Protein AF-A0A835ZDY1-F1 (afdb_monomer_lite)

Radius of gyration: 30.55 Å; chains: 1; bounding box: 43×54×114 Å

Foldseek 3Di:
DFLLVCLQVLNQVSNVVCVVVVNDDAQSSLLNNLLNLNLVSNVVCVVVPHDHAQSSLLSNLLNLNQVSNVVCVVVPHDHAQSNLVSNVVSVNVVSNVVCVVVCHPHPDDDPPPVVVVVCVVVVVVVPPDDDDDDDDDDDDDDDDDDDDDDDDD

Sequence (153 aa):
MTCSNAAVGGHLLFLQWARANGCPWDEDTCRRSAWTGHLEILQWARANGCPWSEETCAFAALGGHLDVLRWARANGCPWDAKTCGFAEWGGHLDVLEWARAHGCPEKYLGQRQRWRMRRRREGRAGERGRGAPAVVTAMAVSDFGGQSVELQG

Organism: NCBI:txid303371

Secondary structure (DSSP, 8-state):
--HHHHHHHT-HHHHHHHHHTT----HHHHHHHHHTT-HHHHHHHHHTT----HHHHHHHHHTT-HHHHHHHHHTT----THHHHHHHHTT-HHHHHHHHHTT---SS---HHHHHHHHHHHTTTTTS-------------------------

InterPro domains:
  IPR052050 Secreted Effector and Ankyrin Repeat [PTHR46586] (4-119)

Structure (mmCIF, N/CA/C/O backbone):
data_AF-A0A835ZDY1-F1
#
_entry.id   AF-A0A835ZDY1-F1
#
loop_
_atom_site.group_PDB
_atom_site.id
_atom_site.type_symbol
_atom_site.label_atom_id
_atom_site.label_alt_id
_atom_site.label_comp_id
_atom_site.label_asym_id
_atom_site.label_entity_id
_atom_site.label_seq_id
_atom_site.pdbx_PDB_ins_code
_atom_site.Cartn_x
_ato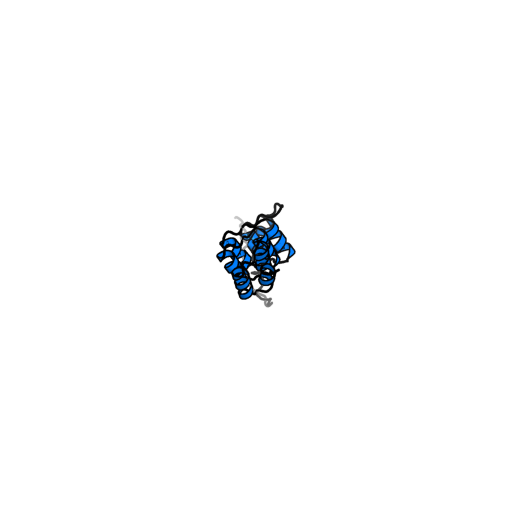m_site.Cartn_y
_atom_site.Cartn_z
_atom_site.occupancy
_atom_site.B_iso_or_equiv
_atom_site.auth_seq_id
_atom_site.auth_comp_id
_atom_site.auth_asym_id
_atom_site.auth_atom_id
_atom_site.pdbx_PDB_model_num
ATOM 1 N N . MET A 1 1 ? 0.059 6.084 21.197 1.00 51.41 1 MET A N 1
ATOM 2 C CA . MET A 1 1 ? 1.165 5.268 20.638 1.00 51.41 1 MET A CA 1
ATOM 3 C C . MET A 1 1 ? 0.649 3.841 20.429 1.00 51.41 1 MET A C 1
ATOM 5 O O . MET A 1 1 ? 1.139 2.909 21.045 1.00 51.41 1 MET A O 1
ATOM 9 N N . THR A 1 2 ? -0.426 3.681 19.650 1.00 63.69 2 THR A N 1
ATOM 10 C CA . THR A 1 2 ? -1.372 2.563 19.864 1.00 63.69 2 THR A CA 1
ATOM 11 C C . THR A 1 2 ? -1.779 1.891 18.551 1.00 63.69 2 THR A C 1
ATOM 13 O O . THR A 1 2 ? -1.336 0.777 18.289 1.00 63.69 2 THR A O 1
ATOM 16 N N . CYS A 1 3 ? -2.539 2.566 17.683 1.00 67.50 3 CYS A N 1
ATOM 17 C CA . CYS A 1 3 ? -3.049 1.960 16.443 1.00 67.50 3 CYS A CA 1
ATOM 18 C C . CYS A 1 3 ? -1.939 1.679 15.416 1.00 67.50 3 CYS A C 1
ATOM 20 O O . CYS A 1 3 ? -1.849 0.580 14.874 1.00 67.50 3 CYS A O 1
ATOM 22 N N . SER A 1 4 ? -1.040 2.641 15.198 1.00 67.25 4 SER A N 1
ATOM 23 C CA . SER A 1 4 ? -0.000 2.556 14.168 1.00 67.25 4 SER A CA 1
ATOM 24 C C . SER A 1 4 ? 1.144 1.583 14.503 1.00 67.25 4 SER A C 1
ATOM 26 O O . SER A 1 4 ? 1.775 1.055 13.592 1.00 67.25 4 SER A O 1
ATOM 28 N N . ASN A 1 5 ? 1.382 1.249 15.778 1.00 73.38 5 ASN A N 1
ATOM 29 C CA . ASN A 1 5 ? 2.301 0.158 16.145 1.00 73.38 5 ASN A CA 1
ATOM 30 C C . ASN A 1 5 ? 1.631 -1.221 16.002 1.00 73.38 5 ASN A C 1
ATOM 32 O O . ASN A 1 5 ? 2.265 -2.162 15.532 1.00 73.38 5 ASN A O 1
ATOM 36 N N . ALA A 1 6 ? 0.341 -1.340 16.332 1.00 74.44 6 ALA A N 1
ATOM 37 C CA . ALA A 1 6 ? -0.420 -2.573 16.117 1.00 74.44 6 ALA A CA 1
ATOM 38 C C . ALA A 1 6 ? -0.567 -2.917 14.625 1.00 74.44 6 ALA A C 1
ATOM 40 O O . ALA A 1 6 ? -0.486 -4.087 14.254 1.00 74.44 6 ALA A O 1
ATOM 41 N N . ALA A 1 7 ? -0.698 -1.891 13.775 1.00 71.69 7 ALA A N 1
ATOM 42 C CA . ALA A 1 7 ? -0.686 -2.009 12.319 1.00 71.69 7 ALA A CA 1
ATOM 43 C C . ALA A 1 7 ? 0.655 -2.522 11.764 1.00 71.69 7 ALA A C 1
ATOM 45 O O . ALA A 1 7 ? 0.659 -3.211 10.752 1.00 71.69 7 ALA A O 1
ATOM 46 N N . VAL A 1 8 ? 1.784 -2.235 12.426 1.00 70.56 8 VAL A N 1
ATOM 47 C CA . VAL A 1 8 ? 3.093 -2.817 12.072 1.00 70.56 8 VAL A CA 1
ATOM 48 C C . VAL A 1 8 ? 3.176 -4.280 12.522 1.00 70.56 8 VAL A C 1
ATOM 50 O O . VAL A 1 8 ? 3.582 -5.138 11.746 1.00 70.56 8 VAL A O 1
ATOM 53 N N . GLY A 1 9 ? 2.757 -4.576 13.757 1.00 72.75 9 GLY A N 1
ATOM 54 C CA . GLY A 1 9 ? 2.887 -5.906 14.369 1.00 72.75 9 GLY A CA 1
ATOM 55 C C . GLY A 1 9 ? 1.879 -6.972 13.919 1.00 72.75 9 GLY A C 1
ATOM 56 O O . GLY A 1 9 ? 1.958 -8.100 14.394 1.00 72.75 9 GLY A O 1
ATOM 57 N N . GLY A 1 10 ? 0.912 -6.651 13.054 1.00 76.62 10 GLY A N 1
ATOM 58 C CA . GLY A 1 10 ? -0.126 -7.609 12.636 1.00 76.62 10 GLY A CA 1
ATOM 59 C C . GLY A 1 10 ? -1.178 -7.901 13.717 1.00 76.62 10 GLY A C 1
ATOM 60 O O . GLY A 1 10 ? -1.955 -8.846 13.609 1.00 76.62 10 GLY A O 1
ATOM 61 N N . HIS A 1 11 ? -1.245 -7.092 14.778 1.00 81.50 11 HIS A N 1
ATOM 62 C CA . HIS A 1 11 ? -2.079 -7.364 15.951 1.00 81.50 11 HIS A CA 1
ATOM 63 C C . HIS A 1 11 ? -3.510 -6.822 15.802 1.00 81.50 11 HIS A C 1
ATOM 65 O O . HIS A 1 11 ? -3.905 -5.873 16.484 1.00 81.50 11 HIS A O 1
ATOM 71 N N . LEU A 1 12 ? -4.309 -7.459 14.937 1.00 77.94 12 LEU A N 1
ATOM 72 C CA . LEU A 1 12 ? -5.703 -7.081 14.660 1.00 77.94 12 LEU A CA 1
ATOM 73 C C . LEU A 1 12 ? -6.559 -6.934 15.935 1.00 77.94 12 LEU A C 1
ATOM 75 O O . LEU A 1 12 ? -7.262 -5.937 16.083 1.00 77.94 12 LEU A O 1
ATOM 79 N N . LEU A 1 13 ? -6.453 -7.870 16.886 1.00 79.56 13 LEU A N 1
ATOM 80 C CA . LEU A 1 13 ? -7.193 -7.824 18.159 1.00 79.56 13 LEU A CA 1
ATOM 81 C C . LEU A 1 13 ? -6.833 -6.599 19.015 1.00 79.56 13 LEU A C 1
ATOM 83 O O . LEU A 1 13 ? -7.709 -5.984 19.620 1.00 79.56 13 LEU A O 1
ATOM 87 N N . PHE A 1 14 ? -5.558 -6.199 19.039 1.00 79.25 14 PHE A N 1
ATOM 88 C CA . PHE A 1 14 ? -5.134 -4.994 19.755 1.00 79.25 14 PHE A CA 1
ATOM 89 C C . PHE A 1 14 ? -5.638 -3.726 19.055 1.00 79.25 14 PHE A C 1
ATOM 91 O O . PHE A 1 14 ? -5.982 -2.749 19.714 1.00 79.25 14 PHE A O 1
ATOM 98 N N . LEU A 1 15 ? -5.727 -3.738 17.723 1.00 79.19 15 LEU A N 1
ATOM 99 C CA . LEU A 1 15 ? -6.234 -2.614 16.935 1.00 79.19 15 LEU A CA 1
ATOM 100 C C . LEU A 1 15 ? -7.760 -2.447 17.102 1.00 79.19 15 LEU A C 1
ATOM 102 O O . LEU A 1 15 ? -8.240 -1.327 17.282 1.00 79.19 15 LEU A O 1
ATOM 106 N N . GLN A 1 16 ? -8.500 -3.559 17.174 1.00 83.12 16 GLN A N 1
ATOM 107 C CA . GLN A 1 16 ? -9.908 -3.596 17.594 1.00 83.12 16 GLN A CA 1
ATOM 108 C C . GLN A 1 16 ? -10.089 -3.052 19.018 1.00 83.12 16 GLN A C 1
ATOM 110 O O . GLN A 1 16 ? -10.926 -2.176 19.241 1.00 83.12 16 GLN A O 1
ATOM 115 N N . TRP A 1 17 ? -9.273 -3.512 19.973 1.00 84.19 17 TRP A N 1
ATOM 116 C CA . TRP A 1 17 ? -9.306 -3.031 21.357 1.00 84.19 17 TRP A CA 1
ATOM 117 C C . TRP A 1 17 ? -8.998 -1.529 21.450 1.00 84.19 17 TRP A C 1
ATOM 119 O O . TRP A 1 17 ? -9.738 -0.788 22.095 1.00 84.19 17 TRP A O 1
ATOM 129 N N . ALA A 1 18 ? -7.965 -1.046 20.754 1.00 81.94 18 ALA A N 1
ATOM 130 C CA . ALA A 1 18 ? -7.610 0.371 20.722 1.00 81.94 18 ALA A CA 1
ATOM 131 C C . ALA A 1 18 ? -8.761 1.227 20.167 1.00 81.94 18 ALA A C 1
ATOM 133 O O . ALA A 1 18 ? -9.068 2.280 20.728 1.00 81.94 18 ALA A O 1
ATOM 134 N N . ARG A 1 19 ? -9.453 0.751 19.120 1.00 79.50 19 ARG A N 1
ATOM 135 C CA . ARG A 1 19 ? -10.638 1.423 18.571 1.00 79.50 19 ARG A CA 1
ATOM 136 C C . ARG A 1 19 ? -11.812 1.440 19.551 1.00 79.50 19 ARG A C 1
ATOM 138 O O . ARG A 1 19 ? -12.438 2.486 19.699 1.00 79.50 19 ARG A O 1
ATOM 145 N N . ALA A 1 20 ? -12.084 0.331 20.239 1.00 83.19 20 ALA A N 1
ATOM 146 C CA . ALA A 1 20 ? -13.125 0.257 21.268 1.00 83.19 20 ALA A CA 1
ATOM 147 C C . ALA A 1 20 ? -12.849 1.205 22.453 1.00 83.19 20 ALA A C 1
ATOM 149 O O . ALA A 1 20 ? -13.779 1.773 23.017 1.00 83.19 20 ALA A O 1
ATOM 150 N N . ASN A 1 21 ? -11.574 1.445 22.774 1.00 83.31 21 ASN A N 1
ATOM 151 C CA . ASN A 1 21 ? -11.131 2.407 23.790 1.00 83.31 21 ASN A CA 1
ATOM 152 C C . ASN A 1 21 ? -11.012 3.852 23.257 1.00 83.31 21 ASN A C 1
ATOM 154 O O . ASN A 1 21 ? -10.380 4.696 23.887 1.00 83.31 21 ASN A O 1
ATOM 158 N N . GLY A 1 22 ? -11.583 4.153 22.085 1.00 78.81 22 GLY A N 1
ATOM 159 C CA . GLY A 1 22 ? -11.628 5.511 21.540 1.00 78.81 22 GLY A CA 1
ATOM 160 C C . GLY A 1 22 ? -10.280 6.069 21.073 1.00 78.81 22 GLY A C 1
ATOM 161 O O . GLY A 1 22 ? -10.168 7.281 20.888 1.00 78.81 22 GLY A O 1
ATOM 162 N N . CYS A 1 23 ? -9.254 5.233 20.855 1.00 78.69 23 CYS A N 1
ATOM 163 C CA . CYS A 1 23 ? -7.994 5.722 20.296 1.00 78.69 23 CYS A CA 1
ATOM 164 C C . CYS A 1 23 ? -8.233 6.316 18.895 1.00 78.69 23 CYS A C 1
ATOM 166 O O . CYS A 1 23 ? -8.843 5.649 18.047 1.00 78.69 23 CYS A O 1
ATOM 168 N N . PRO A 1 24 ? -7.729 7.531 18.611 1.00 73.81 24 PRO A N 1
ATOM 169 C CA . PRO A 1 24 ? -7.747 8.062 17.261 1.00 73.81 24 PRO A CA 1
ATOM 170 C C . PRO A 1 24 ? -6.843 7.220 16.355 1.00 73.81 24 PRO A C 1
ATOM 172 O O . PRO A 1 24 ? -5.795 6.718 16.771 1.00 73.81 24 PRO A O 1
ATOM 175 N N . TRP A 1 25 ? -7.256 7.102 15.099 1.00 79.62 25 TRP A N 1
ATOM 176 C CA . TRP A 1 25 ? -6.403 6.684 13.996 1.00 79.62 25 TRP A CA 1
ATOM 177 C C . TRP A 1 25 ? -6.329 7.785 12.950 1.00 79.62 25 TRP A C 1
ATOM 179 O O . TRP A 1 25 ? -7.150 8.702 12.904 1.00 79.62 25 TRP A O 1
ATOM 189 N N . ASP A 1 26 ? -5.335 7.643 12.101 1.00 81.69 26 ASP A N 1
ATOM 190 C CA . ASP A 1 26 ? -4.940 8.526 11.027 1.00 81.69 26 ASP A CA 1
ATOM 191 C C . ASP A 1 26 ? -4.526 7.683 9.811 1.00 81.69 26 ASP A C 1
ATOM 193 O O . ASP A 1 26 ? -4.471 6.450 9.860 1.00 81.69 26 ASP A O 1
ATOM 197 N N . GLU A 1 27 ? -4.200 8.352 8.709 1.00 82.12 27 GLU A N 1
ATOM 198 C CA . GLU A 1 27 ? -3.724 7.693 7.489 1.00 82.12 27 GLU A CA 1
ATOM 199 C C . GLU A 1 27 ? -2.442 6.875 7.716 1.00 82.12 27 GLU A C 1
ATOM 201 O O . GLU A 1 27 ? -2.213 5.896 7.007 1.00 82.12 27 GLU A O 1
ATOM 206 N N . ASP A 1 28 ? -1.638 7.207 8.735 1.00 82.69 28 ASP A N 1
ATOM 207 C CA . ASP A 1 28 ? -0.439 6.452 9.116 1.00 82.69 28 ASP A CA 1
ATOM 208 C C . ASP A 1 28 ? -0.772 5.011 9.546 1.00 82.69 28 ASP A C 1
ATOM 210 O O . ASP A 1 28 ? 0.010 4.092 9.309 1.00 82.69 28 ASP A O 1
ATOM 214 N N . THR A 1 29 ? -1.965 4.769 10.097 1.00 83.81 29 THR A N 1
ATOM 215 C CA . THR A 1 29 ? -2.424 3.414 10.446 1.00 83.81 29 THR A CA 1
ATOM 216 C C . THR A 1 29 ? -2.657 2.553 9.191 1.00 83.81 29 THR A C 1
ATOM 218 O O . THR A 1 29 ? -2.205 1.403 9.136 1.00 83.81 29 THR A O 1
ATOM 221 N N . CYS A 1 30 ? -3.273 3.114 8.143 1.00 84.94 30 CYS A N 1
ATOM 222 C CA . CYS A 1 30 ? -3.406 2.468 6.828 1.00 84.94 30 CYS A CA 1
ATOM 223 C C . CYS A 1 30 ? -2.049 2.338 6.116 1.00 84.94 30 CYS A C 1
ATOM 225 O O . CYS A 1 30 ? -1.708 1.273 5.608 1.00 84.94 30 CYS A O 1
ATOM 227 N N . ARG A 1 31 ? -1.233 3.396 6.131 1.00 86.31 31 ARG A N 1
ATOM 228 C CA . ARG A 1 31 ? 0.098 3.433 5.508 1.00 86.31 31 ARG A CA 1
ATOM 229 C C . ARG A 1 31 ? 1.034 2.363 6.069 1.00 86.31 31 ARG A C 1
ATOM 231 O O . ARG A 1 31 ? 1.699 1.676 5.300 1.00 86.31 31 ARG A O 1
ATOM 238 N N . ARG A 1 32 ? 1.075 2.196 7.395 1.00 86.56 32 ARG A N 1
ATOM 239 C CA . ARG A 1 32 ? 1.942 1.202 8.045 1.00 86.56 32 ARG A CA 1
ATOM 240 C C . ARG A 1 32 ? 1.465 -0.230 7.856 1.00 86.56 32 ARG A C 1
ATOM 242 O O . ARG A 1 32 ? 2.306 -1.076 7.595 1.00 86.56 32 ARG A O 1
ATOM 249 N N . SER A 1 33 ? 0.159 -0.499 7.945 1.00 87.69 33 SER A N 1
ATOM 250 C CA . SER A 1 33 ? -0.378 -1.843 7.651 1.00 87.69 33 SER A CA 1
ATOM 251 C C . SER A 1 33 ? -0.180 -2.231 6.186 1.00 87.69 33 SER A C 1
ATOM 253 O O . SER A 1 33 ? 0.083 -3.393 5.888 1.00 87.69 33 SER A O 1
ATOM 255 N N . ALA A 1 34 ? -0.228 -1.256 5.276 1.00 87.44 34 ALA A N 1
ATOM 256 C CA . ALA A 1 34 ? 0.128 -1.463 3.882 1.00 87.44 34 ALA A CA 1
ATOM 257 C C . ALA A 1 34 ? 1.628 -1.745 3.687 1.00 87.44 34 ALA A C 1
ATOM 259 O O . ALA A 1 34 ? 1.977 -2.657 2.942 1.00 87.44 34 ALA A O 1
ATOM 260 N N . TRP A 1 35 ? 2.507 -1.016 4.386 1.00 86.50 35 TRP A N 1
ATOM 261 C CA . TRP A 1 35 ? 3.960 -1.228 4.349 1.00 86.50 35 TRP A CA 1
ATOM 262 C C . TRP A 1 35 ? 4.406 -2.601 4.867 1.00 86.50 35 TRP A C 1
ATOM 264 O O . TRP A 1 35 ? 5.399 -3.126 4.380 1.00 86.50 35 TRP A O 1
ATOM 274 N N . THR A 1 36 ? 3.698 -3.167 5.847 1.00 86.44 36 THR A N 1
ATOM 275 C CA . THR A 1 36 ? 4.023 -4.468 6.459 1.00 86.44 36 THR A CA 1
ATOM 276 C C . THR A 1 36 ? 3.262 -5.654 5.870 1.00 86.44 36 THR A C 1
ATOM 278 O O . THR A 1 36 ? 3.478 -6.786 6.302 1.00 86.44 36 THR A O 1
ATOM 281 N N . GLY A 1 37 ? 2.367 -5.419 4.906 1.00 87.06 37 GLY A N 1
ATOM 282 C CA . GLY A 1 37 ? 1.648 -6.481 4.201 1.00 87.06 37 GLY A CA 1
ATOM 283 C C . GLY A 1 37 ? 0.419 -7.029 4.924 1.00 87.06 37 GLY A C 1
ATOM 284 O O . GLY A 1 37 ? -0.170 -8.005 4.465 1.00 87.06 37 GLY A O 1
ATOM 285 N N . HIS A 1 38 ? -0.008 -6.419 6.034 1.00 88.25 38 HIS A N 1
ATOM 286 C CA . HIS A 1 38 ? -1.129 -6.913 6.844 1.00 88.25 38 HIS A CA 1
ATOM 287 C C . HIS A 1 38 ? -2.483 -6.547 6.224 1.00 88.25 38 HIS A C 1
ATOM 289 O O . HIS A 1 38 ? -3.216 -5.686 6.721 1.00 88.25 38 HIS A O 1
ATOM 295 N N . LEU A 1 39 ? -2.825 -7.231 5.128 1.00 87.62 39 LEU A N 1
ATOM 296 C CA . LEU A 1 39 ? -4.053 -7.034 4.356 1.00 87.62 39 LEU A CA 1
ATOM 297 C C . LEU A 1 39 ? -5.324 -7.088 5.220 1.00 87.62 39 LEU A C 1
ATOM 299 O O . LEU A 1 39 ? -6.207 -6.251 5.048 1.00 87.62 39 LEU A O 1
ATOM 303 N N . GLU A 1 40 ? -5.411 -8.020 6.172 1.00 87.19 40 GLU A N 1
ATOM 304 C CA . GLU A 1 40 ? -6.562 -8.142 7.083 1.00 87.19 40 GLU A CA 1
ATOM 305 C C . GLU A 1 40 ? -6.760 -6.889 7.949 1.00 87.19 40 GLU A C 1
ATOM 307 O O . GLU A 1 40 ? -7.889 -6.436 8.153 1.00 87.19 40 GLU A O 1
ATOM 312 N N . ILE A 1 41 ? -5.664 -6.277 8.414 1.00 85.62 41 ILE A N 1
ATOM 313 C CA . ILE A 1 41 ? -5.720 -5.018 9.164 1.00 85.62 41 ILE A CA 1
ATOM 314 C C . ILE A 1 41 ? -6.195 -3.887 8.260 1.00 85.62 41 ILE A C 1
ATOM 316 O O . ILE A 1 41 ? -7.051 -3.110 8.676 1.00 85.62 41 ILE A O 1
ATOM 320 N N . LEU A 1 42 ? -5.681 -3.798 7.031 1.00 86.81 42 LEU A N 1
ATOM 321 C CA . LEU A 1 42 ? -6.074 -2.744 6.097 1.00 86.81 42 LEU A CA 1
ATOM 322 C C . LEU A 1 42 ? -7.555 -2.866 5.690 1.00 86.81 42 LEU A C 1
ATOM 324 O O . LEU A 1 42 ? -8.272 -1.864 5.646 1.00 86.81 42 LEU A O 1
ATOM 328 N N . GLN A 1 43 ? -8.035 -4.095 5.471 1.00 89.50 43 GLN A N 1
ATOM 329 C CA . GLN A 1 43 ? -9.447 -4.413 5.244 1.00 89.50 43 GLN A CA 1
ATOM 330 C C . GLN A 1 43 ? -10.320 -3.969 6.418 1.00 89.50 43 GLN A C 1
ATOM 332 O O . GLN A 1 43 ? -11.294 -3.238 6.229 1.00 89.50 43 GLN A O 1
ATOM 337 N N . TRP A 1 44 ? -9.956 -4.371 7.638 1.00 87.38 44 TRP A N 1
ATOM 338 C CA . TRP A 1 44 ? -10.716 -4.035 8.835 1.00 87.38 44 TRP A CA 1
ATOM 339 C C . TRP A 1 44 ? -10.695 -2.524 9.127 1.00 87.38 44 TRP A C 1
ATOM 341 O O . TRP A 1 44 ? -11.743 -1.934 9.398 1.00 87.38 44 TRP A O 1
ATOM 351 N N . ALA A 1 45 ? -9.541 -1.865 8.995 1.00 86.50 45 ALA A N 1
ATOM 352 C CA . ALA A 1 45 ? -9.405 -0.418 9.155 1.00 86.50 45 ALA A CA 1
ATOM 353 C C . ALA A 1 45 ? -10.287 0.335 8.146 1.00 86.50 45 ALA A C 1
ATOM 355 O O . ALA A 1 45 ? -11.015 1.257 8.525 1.00 86.50 45 ALA A O 1
ATOM 356 N N . ARG A 1 46 ? -10.307 -0.101 6.878 1.00 85.62 46 ARG A N 1
ATOM 357 C CA . ARG A 1 46 ? -11.178 0.483 5.851 1.00 85.62 46 ARG A CA 1
ATOM 358 C C . ARG A 1 46 ? -12.660 0.286 6.163 1.00 85.62 46 ARG A C 1
ATOM 360 O O . ARG A 1 46 ? -13.417 1.248 6.059 1.00 85.62 46 ARG A O 1
ATOM 367 N N . ALA A 1 47 ? -13.065 -0.915 6.575 1.00 87.38 47 ALA A N 1
ATOM 368 C CA . ALA A 1 47 ? -14.453 -1.221 6.932 1.00 87.38 47 ALA A CA 1
ATOM 369 C C . ALA A 1 47 ? -14.979 -0.358 8.093 1.00 87.38 47 ALA A C 1
ATOM 371 O O . ALA A 1 47 ? -16.167 -0.057 8.148 1.00 87.38 47 ALA A O 1
ATOM 372 N N . ASN A 1 48 ? -14.094 0.092 8.988 1.00 84.19 48 ASN A N 1
ATOM 373 C CA . ASN A 1 48 ? -14.444 0.961 10.111 1.00 84.19 48 ASN A CA 1
ATOM 374 C C . ASN A 1 48 ? -14.261 2.469 9.819 1.00 84.19 48 ASN A C 1
ATOM 376 O O . ASN A 1 48 ? -14.415 3.290 10.726 1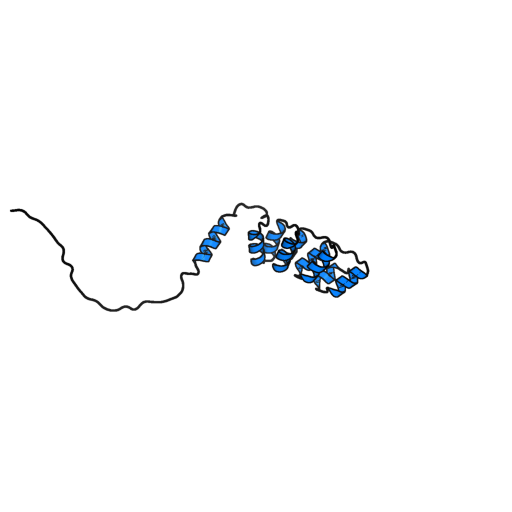.00 84.19 48 ASN A O 1
ATOM 380 N N . GLY A 1 49 ? -13.941 2.854 8.577 1.00 83.25 49 GLY A N 1
ATOM 381 C CA . GLY A 1 49 ? -13.816 4.258 8.172 1.00 83.25 49 GLY A CA 1
ATOM 382 C C . GLY A 1 49 ? -12.473 4.917 8.505 1.00 83.25 49 GLY A C 1
ATOM 383 O O . GLY A 1 49 ? -12.423 6.130 8.703 1.00 83.25 49 GLY A O 1
ATOM 384 N N . CYS A 1 50 ? -11.376 4.156 8.574 1.00 82.75 50 CYS A N 1
ATOM 385 C CA . CYS A 1 50 ? -10.036 4.743 8.622 1.00 82.75 50 CYS A CA 1
ATOM 386 C C . CYS A 1 50 ? -9.733 5.497 7.307 1.00 82.75 50 CYS A C 1
ATOM 388 O O . CYS A 1 50 ? -9.989 4.950 6.224 1.00 82.75 50 CYS A O 1
ATOM 390 N N . PRO A 1 51 ? -9.210 6.739 7.364 1.00 83.94 51 PRO A N 1
ATOM 391 C CA . PRO A 1 51 ? -8.780 7.454 6.169 1.00 83.94 51 PRO A CA 1
ATOM 392 C C . PRO A 1 51 ? -7.560 6.769 5.542 1.00 83.94 51 PRO A C 1
ATOM 394 O O . PRO A 1 51 ? -6.780 6.091 6.215 1.00 83.94 51 PRO A O 1
ATOM 397 N N . TRP A 1 52 ? -7.406 6.952 4.235 1.00 87.88 52 TRP A N 1
ATOM 398 C CA . TRP A 1 52 ? -6.252 6.500 3.467 1.00 87.88 52 TRP A CA 1
ATOM 399 C C . TRP A 1 52 ? -5.898 7.535 2.404 1.00 87.88 52 TRP A C 1
ATOM 401 O O . TRP A 1 52 ? -6.711 8.395 2.062 1.00 87.88 52 TRP A O 1
ATOM 411 N N . SER A 1 53 ? -4.703 7.418 1.846 1.00 88.56 53 SER A N 1
ATOM 412 C CA . SER A 1 53 ? -4.195 8.311 0.808 1.00 88.56 53 SER A CA 1
ATOM 413 C C . SER A 1 53 ? -3.278 7.557 -0.150 1.00 88.56 53 SER A C 1
ATOM 415 O O . SER A 1 53 ? -3.039 6.358 0.001 1.00 88.56 53 SER A O 1
ATOM 417 N N . GLU A 1 54 ? -2.753 8.263 -1.149 1.00 87.69 54 GLU A N 1
ATOM 418 C CA . GLU A 1 54 ? -1.830 7.734 -2.163 1.00 87.69 54 GLU A CA 1
ATOM 419 C C . GLU A 1 54 ? -0.611 7.037 -1.542 1.00 87.69 54 GLU A C 1
ATOM 421 O O . GLU A 1 54 ? -0.088 6.071 -2.100 1.00 87.69 54 GLU A O 1
ATOM 426 N N . GLU A 1 55 ? -0.211 7.464 -0.338 1.00 88.00 55 GLU A N 1
ATOM 427 C CA . GLU A 1 55 ? 0.856 6.829 0.432 1.00 88.00 55 GLU A CA 1
ATOM 428 C C . GLU A 1 55 ? 0.534 5.383 0.816 1.00 88.00 55 GLU A C 1
ATOM 430 O O . GLU A 1 55 ? 1.442 4.567 0.883 1.00 88.00 55 GLU A O 1
ATOM 435 N N . THR A 1 56 ? -0.734 5.009 1.002 1.00 89.00 56 THR A N 1
ATOM 436 C CA . THR A 1 56 ? -1.108 3.614 1.297 1.00 89.00 56 THR A CA 1
ATOM 437 C C . THR A 1 56 ? 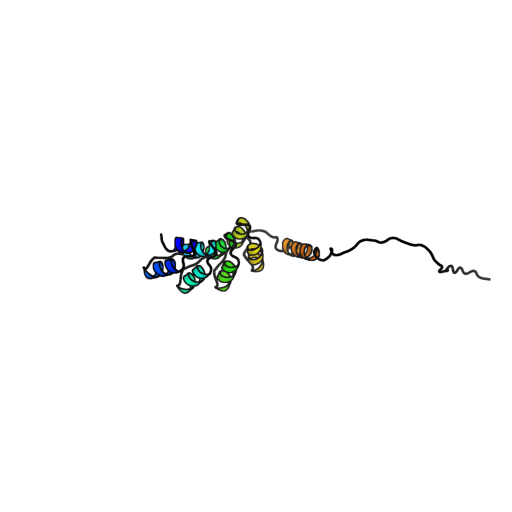-0.720 2.690 0.135 1.00 89.00 56 THR A C 1
ATOM 439 O O . THR A 1 56 ? -0.104 1.648 0.353 1.00 89.00 56 THR A O 1
ATOM 442 N N . CYS A 1 57 ? -0.967 3.106 -1.112 1.00 89.19 57 CYS A N 1
ATOM 443 C CA . CYS A 1 57 ? -0.497 2.381 -2.296 1.00 89.19 57 CYS A CA 1
ATOM 444 C C . CYS A 1 57 ? 1.032 2.443 -2.443 1.00 89.19 57 CYS A C 1
ATOM 446 O O . CYS A 1 57 ? 1.660 1.426 -2.736 1.00 89.19 57 CYS A O 1
ATOM 448 N N . ALA A 1 58 ? 1.646 3.610 -2.221 1.00 88.38 58 ALA A N 1
ATOM 449 C CA . ALA A 1 58 ? 3.092 3.760 -2.372 1.00 88.38 58 ALA A CA 1
ATOM 450 C C . ALA A 1 58 ? 3.891 2.931 -1.351 1.00 88.38 58 ALA A C 1
ATOM 452 O O . ALA A 1 58 ? 4.906 2.338 -1.707 1.00 88.38 58 ALA A O 1
ATOM 453 N N . PHE A 1 59 ? 3.418 2.827 -0.109 1.00 89.69 59 PHE A N 1
ATOM 454 C CA . PHE A 1 59 ? 4.059 2.027 0.933 1.00 89.69 59 PHE A CA 1
ATOM 455 C C . PHE A 1 59 ? 3.777 0.522 0.797 1.00 89.69 59 PHE A C 1
ATOM 457 O O . PHE A 1 59 ? 4.693 -0.263 1.036 1.00 89.69 59 PHE A O 1
ATOM 464 N N . ALA A 1 60 ? 2.596 0.103 0.315 1.00 90.94 60 ALA A N 1
ATOM 465 C CA . ALA A 1 60 ? 2.387 -1.285 -0.127 1.00 90.94 60 ALA A CA 1
ATOM 466 C C . ALA A 1 60 ? 3.397 -1.679 -1.213 1.00 90.94 60 ALA A C 1
ATOM 468 O O . ALA A 1 60 ? 3.967 -2.769 -1.189 1.00 90.94 60 ALA A O 1
ATOM 469 N N . ALA A 1 61 ? 3.654 -0.757 -2.146 1.00 88.88 61 ALA A N 1
ATOM 470 C CA . ALA A 1 61 ? 4.622 -0.969 -3.204 1.00 88.88 61 ALA A CA 1
ATOM 471 C C . ALA A 1 61 ? 6.076 -0.989 -2.702 1.00 88.88 61 ALA A C 1
ATOM 473 O O . ALA A 1 61 ? 6.870 -1.792 -3.188 1.00 88.88 61 ALA A O 1
ATOM 474 N N . LEU A 1 62 ? 6.398 -0.173 -1.693 1.00 88.06 62 LEU A N 1
ATOM 475 C CA . LEU 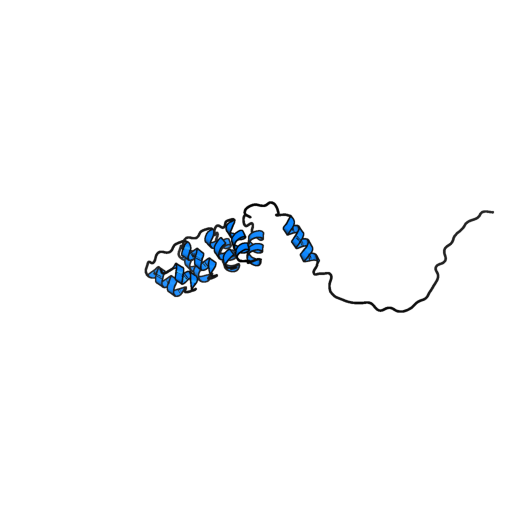A 1 62 ? 7.694 -0.177 -1.011 1.00 88.06 62 LEU A CA 1
ATOM 476 C C . LEU A 1 62 ? 7.986 -1.485 -0.261 1.00 88.06 62 LEU A C 1
ATOM 478 O O . LEU A 1 62 ? 9.138 -1.894 -0.219 1.00 88.06 62 LEU A O 1
ATOM 482 N N . GLY A 1 63 ? 6.974 -2.111 0.349 1.00 85.56 63 GLY A N 1
ATOM 483 C CA . GLY A 1 63 ? 7.120 -3.389 1.061 1.00 85.56 63 GLY A CA 1
ATOM 484 C C . GLY A 1 63 ? 7.033 -4.634 0.166 1.00 85.56 63 GLY A C 1
ATOM 485 O O . GLY A 1 63 ? 7.227 -5.750 0.641 1.00 85.56 63 GLY A O 1
ATOM 486 N N . GLY A 1 64 ? 6.718 -4.471 -1.124 1.00 89.50 64 GLY A N 1
ATOM 487 C CA . GLY A 1 64 ? 6.561 -5.594 -2.055 1.00 89.50 64 GLY A CA 1
ATOM 488 C C . GLY A 1 64 ? 5.206 -6.304 -1.979 1.00 89.50 64 GLY A C 1
ATOM 489 O O . GLY A 1 64 ? 5.036 -7.384 -2.540 1.00 89.50 64 GLY A O 1
ATOM 490 N N . HIS A 1 65 ? 4.220 -5.711 -1.307 1.00 92.50 65 HIS A N 1
ATOM 491 C CA . HIS A 1 65 ? 2.935 -6.344 -1.011 1.00 92.50 65 HIS A CA 1
ATOM 492 C C . HIS A 1 65 ? 1.943 -6.169 -2.171 1.00 92.50 65 HIS A C 1
ATOM 494 O O . HIS A 1 65 ? 1.048 -5.318 -2.166 1.00 92.50 65 HIS A O 1
ATOM 500 N N . LEU A 1 66 ? 2.141 -6.974 -3.219 1.00 89.44 66 LEU A N 1
ATOM 501 C CA . LEU A 1 66 ? 1.346 -6.956 -4.451 1.00 89.44 66 LEU A CA 1
ATOM 502 C C . LEU A 1 66 ? -0.148 -7.245 -4.220 1.00 89.44 66 LEU A C 1
ATOM 504 O O . LEU A 1 66 ? -1.010 -6.686 -4.898 1.00 89.44 66 LEU A O 1
ATOM 508 N N . ASP A 1 67 ? -0.460 -8.131 -3.284 1.00 91.31 67 ASP A N 1
ATOM 509 C CA . ASP A 1 67 ? -1.810 -8.474 -2.840 1.00 91.31 67 ASP A CA 1
ATOM 510 C C . ASP A 1 67 ? -2.511 -7.283 -2.168 1.00 91.31 67 ASP A C 1
ATOM 512 O O . ASP A 1 67 ? -3.634 -6.935 -2.549 1.00 91.31 67 ASP A O 1
ATOM 516 N N . VAL A 1 68 ? -1.812 -6.587 -1.267 1.00 92.00 68 VAL A N 1
ATOM 517 C CA . VAL A 1 68 ? -2.279 -5.342 -0.646 1.00 92.00 68 VAL A CA 1
ATOM 518 C C . VAL A 1 68 ? -2.504 -4.259 -1.696 1.00 92.00 68 VAL A C 1
ATOM 520 O O . VAL A 1 68 ? -3.568 -3.639 -1.709 1.00 92.00 68 VAL A O 1
ATOM 523 N N . LEU A 1 69 ? -1.559 -4.057 -2.620 1.00 89.81 69 LEU A N 1
ATOM 524 C CA . LEU A 1 69 ? -1.687 -3.047 -3.674 1.00 89.81 69 LEU A CA 1
ATOM 525 C C . LEU A 1 69 ? -2.874 -3.339 -4.610 1.00 89.81 69 LEU A C 1
ATOM 527 O O . LEU A 1 69 ? -3.633 -2.428 -4.954 1.00 89.81 69 LEU A O 1
ATOM 531 N N . ARG A 1 70 ? -3.078 -4.609 -4.988 1.00 91.00 70 ARG A N 1
ATOM 532 C CA . ARG A 1 70 ? -4.245 -5.057 -5.768 1.00 91.00 70 ARG A CA 1
ATOM 533 C C . ARG A 1 70 ? -5.549 -4.757 -5.044 1.00 91.00 70 ARG A C 1
ATOM 535 O O . ARG A 1 70 ? -6.461 -4.193 -5.649 1.00 91.00 70 ARG A O 1
ATOM 542 N N . TRP A 1 71 ? -5.636 -5.117 -3.765 1.00 91.88 71 TRP A N 1
ATOM 543 C CA . TRP A 1 71 ? -6.839 -4.902 -2.969 1.00 91.88 71 TRP A CA 1
ATOM 544 C C . TRP A 1 71 ? -7.121 -3.407 -2.761 1.00 91.88 71 TRP A C 1
ATOM 546 O O . TRP A 1 71 ? -8.244 -2.963 -3.004 1.00 91.88 71 TRP A O 1
ATOM 556 N N . ALA A 1 72 ? -6.109 -2.606 -2.414 1.00 89.62 72 ALA A N 1
ATOM 557 C CA . ALA A 1 72 ? -6.244 -1.159 -2.258 1.00 89.62 72 ALA A CA 1
ATOM 558 C C . ALA A 1 72 ? -6.737 -0.505 -3.559 1.00 89.62 72 ALA A C 1
ATOM 560 O O . ALA A 1 72 ? -7.687 0.283 -3.542 1.00 89.62 72 ALA A O 1
ATOM 561 N N . ARG A 1 73 ? -6.169 -0.895 -4.710 1.00 86.81 73 ARG A N 1
ATOM 562 C CA . ARG A 1 73 ? -6.596 -0.390 -6.021 1.00 86.81 73 ARG A CA 1
ATOM 563 C C . ARG A 1 73 ? -8.033 -0.793 -6.366 1.00 86.81 73 ARG A C 1
ATOM 565 O O . ARG A 1 73 ? -8.781 0.047 -6.861 1.00 86.81 73 AR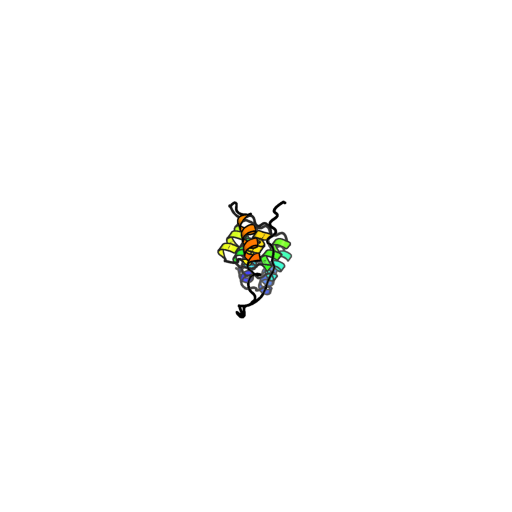G A O 1
ATOM 572 N N . ALA A 1 74 ? -8.428 -2.035 -6.080 1.00 89.12 74 ALA A N 1
ATOM 573 C CA . ALA A 1 74 ? -9.788 -2.528 -6.316 1.00 89.12 74 ALA A CA 1
ATOM 574 C C . ALA A 1 74 ? -10.844 -1.801 -5.462 1.00 89.12 74 ALA A C 1
ATOM 576 O O . ALA A 1 74 ? -11.964 -1.596 -5.918 1.00 89.12 74 ALA A O 1
ATOM 577 N N . ASN A 1 75 ? -10.477 -1.356 -4.256 1.00 87.19 75 ASN A N 1
ATOM 578 C CA . ASN A 1 75 ? -11.360 -0.616 -3.349 1.00 87.19 75 ASN A CA 1
ATOM 579 C C . ASN A 1 75 ? -11.301 0.915 -3.544 1.00 87.19 75 ASN A C 1
ATOM 581 O O . ASN A 1 75 ? -11.795 1.670 -2.704 1.00 87.19 75 ASN A O 1
ATOM 585 N N . GLY A 1 76 ? -10.708 1.390 -4.645 1.00 85.38 76 GLY A N 1
ATOM 586 C CA . GLY A 1 76 ? -10.689 2.810 -4.999 1.00 85.38 76 GLY A CA 1
ATOM 587 C C . GLY A 1 76 ? -9.700 3.659 -4.198 1.00 85.38 76 GLY A C 1
ATOM 588 O O . GLY A 1 76 ? -9.873 4.875 -4.131 1.00 85.38 76 GLY A O 1
ATOM 589 N N . CYS A 1 77 ? -8.662 3.063 -3.601 1.00 85.12 77 CYS A N 1
ATOM 590 C CA . CYS A 1 77 ? -7.564 3.842 -3.034 1.00 85.12 77 CYS A CA 1
ATOM 591 C C . CYS A 1 77 ? -6.895 4.675 -4.151 1.00 85.12 77 CYS A C 1
ATOM 593 O O . CYS A 1 77 ? -6.605 4.132 -5.233 1.00 85.12 77 CYS A O 1
ATOM 595 N N . PRO A 1 78 ? -6.652 5.982 -3.933 1.00 84.56 78 PRO A N 1
ATOM 596 C CA . PRO A 1 78 ? -5.854 6.775 -4.854 1.00 84.56 78 PRO A CA 1
ATOM 597 C C . PRO A 1 78 ? -4.406 6.264 -4.851 1.00 84.56 78 PRO A C 1
ATOM 599 O O . PRO A 1 78 ? -3.959 5.586 -3.921 1.00 84.56 78 PRO A O 1
ATOM 602 N N . TRP A 1 79 ? -3.682 6.557 -5.925 1.00 86.00 79 TRP A N 1
ATOM 603 C CA . TRP A 1 79 ? -2.283 6.179 -6.094 1.00 86.00 79 TRP A CA 1
ATOM 604 C C . TRP A 1 79 ? -1.578 7.211 -6.972 1.00 86.00 79 TRP A C 1
ATOM 606 O O . TRP A 1 79 ? -2.182 7.763 -7.894 1.00 86.00 79 TRP A O 1
ATOM 616 N N . ASP A 1 80 ? -0.308 7.478 -6.694 1.00 84.06 80 ASP A N 1
ATOM 617 C CA . ASP A 1 80 ? 0.473 8.468 -7.431 1.00 84.06 80 ASP A CA 1
ATOM 618 C C . ASP A 1 80 ? 1.746 7.858 -8.032 1.00 84.06 80 ASP A C 1
ATOM 620 O O . ASP A 1 80 ? 2.012 6.652 -7.957 1.00 84.06 80 ASP A O 1
ATOM 624 N N . ALA A 1 81 ? 2.559 8.726 -8.627 1.00 81.19 81 ALA A N 1
ATOM 625 C CA . ALA A 1 81 ? 3.818 8.366 -9.254 1.00 81.19 81 ALA A CA 1
ATOM 626 C C . ALA A 1 81 ? 4.880 7.828 -8.272 1.00 81.19 81 ALA A C 1
ATOM 628 O O . ALA A 1 81 ? 5.827 7.169 -8.711 1.00 81.19 81 ALA A O 1
ATOM 629 N N . LYS A 1 82 ? 4.741 8.071 -6.955 1.00 83.19 82 LYS A N 1
ATOM 630 C CA . LYS A 1 82 ? 5.614 7.453 -5.944 1.00 83.19 82 LYS A CA 1
ATOM 631 C C . LYS A 1 82 ? 5.405 5.943 -5.916 1.00 83.19 82 LYS A C 1
ATOM 633 O O . LYS A 1 82 ? 6.373 5.240 -5.685 1.00 83.19 82 LYS A O 1
ATOM 638 N N . THR A 1 83 ? 4.208 5.436 -6.228 1.00 84.62 83 THR A N 1
ATOM 639 C CA . THR A 1 83 ? 3.910 3.989 -6.236 1.00 84.62 83 THR A CA 1
ATOM 640 C C . THR A 1 83 ? 4.907 3.189 -7.075 1.00 84.62 83 THR A C 1
ATOM 642 O O . THR A 1 83 ? 5.481 2.214 -6.597 1.00 84.62 83 THR A O 1
ATOM 645 N N . CYS A 1 84 ? 5.182 3.630 -8.307 1.00 82.62 84 CYS A N 1
ATOM 646 C CA . CYS A 1 84 ? 6.186 2.984 -9.152 1.00 82.62 84 CYS A CA 1
ATOM 647 C C . CYS A 1 84 ? 7.616 3.220 -8.644 1.00 82.62 84 CYS A C 1
ATOM 649 O O . CYS A 1 84 ? 8.401 2.278 -8.588 1.00 82.62 84 CYS A O 1
ATOM 651 N N . GLY A 1 85 ? 7.952 4.450 -8.236 1.00 81.06 85 GLY A N 1
ATOM 652 C CA . GLY A 1 85 ? 9.292 4.764 -7.725 1.00 81.06 85 GLY A CA 1
ATOM 653 C C . GLY A 1 85 ? 9.646 4.021 -6.430 1.00 81.06 85 GLY A C 1
ATOM 654 O O . GLY A 1 85 ? 10.804 3.692 -6.210 1.00 81.06 85 GLY A O 1
ATOM 655 N N . PHE A 1 86 ? 8.657 3.719 -5.588 1.00 84.81 86 PHE A N 1
ATOM 656 C CA . PHE A 1 86 ? 8.830 3.002 -4.325 1.00 84.81 86 PHE A CA 1
ATOM 657 C C . PHE A 1 86 ? 8.922 1.488 -4.549 1.00 84.81 86 PHE A C 1
ATOM 659 O O . PHE A 1 86 ? 9.753 0.853 -3.908 1.00 84.81 86 PHE A O 1
ATOM 666 N N . ALA A 1 87 ? 8.176 0.922 -5.510 1.00 85.81 87 ALA A N 1
ATOM 667 C CA . ALA A 1 87 ? 8.408 -0.455 -5.967 1.00 85.81 87 ALA A CA 1
ATOM 668 C C . ALA A 1 87 ? 9.828 -0.636 -6.532 1.00 85.81 87 ALA A C 1
ATOM 670 O O . ALA A 1 87 ? 10.485 -1.636 -6.256 1.00 85.81 87 ALA A O 1
ATOM 671 N N . GLU A 1 88 ? 10.318 0.341 -7.301 1.00 81.88 88 GLU A N 1
ATOM 672 C CA . GLU A 1 88 ? 11.684 0.338 -7.836 1.00 81.88 88 GLU A CA 1
ATOM 673 C C . GLU A 1 88 ? 12.738 0.502 -6.729 1.00 81.88 88 GLU A C 1
ATOM 675 O O . GLU A 1 88 ? 13.719 -0.238 -6.720 1.00 81.88 88 GLU A O 1
ATOM 680 N N . TRP A 1 89 ? 12.515 1.391 -5.753 1.00 79.56 89 TRP A N 1
ATOM 681 C CA . TRP A 1 89 ? 13.435 1.600 -4.625 1.00 79.56 89 TRP A CA 1
ATOM 682 C C . TRP A 1 89 ? 13.481 0.413 -3.646 1.00 79.56 89 TRP A C 1
ATOM 684 O O . TRP A 1 89 ? 14.555 0.086 -3.148 1.00 79.56 89 TRP A O 1
ATOM 694 N N . GLY A 1 90 ? 12.357 -0.279 -3.425 1.00 75.88 90 GLY A N 1
ATOM 695 C CA . GLY A 1 90 ? 12.309 -1.549 -2.686 1.00 75.88 90 GLY A CA 1
ATOM 696 C C . GLY A 1 90 ? 12.817 -2.765 -3.480 1.00 75.88 90 GLY A C 1
ATOM 697 O O . GLY A 1 90 ? 13.005 -3.838 -2.917 1.00 75.88 90 GLY A O 1
ATOM 698 N N . GLY A 1 91 ? 13.060 -2.624 -4.790 1.00 82.25 91 GLY A N 1
ATOM 699 C CA . GLY A 1 91 ? 13.503 -3.721 -5.662 1.00 82.25 91 GLY A CA 1
ATOM 700 C C . GLY A 1 91 ? 12.405 -4.729 -6.040 1.00 82.25 91 GLY A C 1
ATOM 701 O O . GLY A 1 91 ? 12.702 -5.789 -6.594 1.00 82.25 91 GLY A O 1
ATOM 702 N N . HIS A 1 92 ? 11.136 -4.409 -5.782 1.00 86.00 92 HIS A N 1
ATOM 703 C CA . HIS A 1 92 ? 9.983 -5.287 -5.987 1.00 86.00 92 HIS A CA 1
ATOM 704 C C . HIS A 1 92 ? 9.502 -5.247 -7.444 1.00 86.00 92 HIS A C 1
ATOM 706 O O . HIS A 1 92 ? 8.545 -4.559 -7.815 1.00 86.00 92 HIS A O 1
ATOM 712 N N . LEU A 1 93 ? 10.224 -5.973 -8.303 1.00 82.00 93 LEU A N 1
ATOM 713 C CA . LEU A 1 93 ? 9.999 -6.004 -9.752 1.00 82.00 93 LEU A CA 1
ATOM 714 C C . LEU A 1 93 ? 8.594 -6.490 -10.138 1.00 82.00 93 LEU A C 1
ATOM 716 O O . LEU A 1 93 ? 8.016 -5.978 -11.091 1.00 82.00 93 LEU A O 1
ATOM 720 N N . ASP A 1 94 ? 8.031 -7.443 -9.403 1.00 86.12 94 ASP A N 1
ATOM 721 C CA . ASP A 1 94 ? 6.684 -7.983 -9.603 1.00 86.12 94 ASP A CA 1
ATOM 722 C C . ASP A 1 94 ? 5.590 -6.931 -9.347 1.00 86.12 94 ASP A C 1
ATOM 724 O O . ASP A 1 94 ? 4.673 -6.764 -10.161 1.00 86.12 94 ASP A O 1
ATOM 728 N N . VAL A 1 95 ? 5.736 -6.151 -8.272 1.00 87.88 95 VAL A N 1
ATOM 729 C CA . VAL A 1 95 ? 4.881 -4.996 -7.985 1.00 87.88 95 VAL A CA 1
ATOM 730 C C . VAL A 1 95 ? 5.043 -3.921 -9.054 1.00 87.88 95 VAL A C 1
ATOM 732 O O . VAL A 1 95 ? 4.045 -3.403 -9.557 1.00 87.88 95 VAL A O 1
ATOM 735 N N . LEU A 1 96 ? 6.281 -3.607 -9.444 1.00 84.50 96 LEU A N 1
ATOM 736 C CA . LEU A 1 96 ? 6.578 -2.600 -10.461 1.00 84.50 96 LEU A CA 1
ATOM 737 C C . LEU A 1 96 ? 5.988 -2.973 -11.832 1.00 84.50 96 LEU A C 1
ATOM 739 O O . LEU A 1 96 ? 5.406 -2.121 -12.508 1.00 84.50 96 LEU A O 1
ATOM 743 N N . GLU A 1 97 ? 6.093 -4.239 -12.244 1.00 86.00 97 GLU A N 1
ATOM 744 C CA . GLU A 1 97 ? 5.473 -4.739 -13.474 1.00 86.00 97 GLU A CA 1
ATOM 745 C C . GLU A 1 97 ? 3.945 -4.664 -13.416 1.00 86.00 97 GLU A C 1
ATOM 747 O O . GLU A 1 97 ? 3.314 -4.246 -14.393 1.00 86.00 97 GLU A O 1
ATOM 752 N N . TRP A 1 98 ? 3.337 -5.027 -12.282 1.00 88.19 98 TRP A N 1
ATOM 753 C CA . TRP A 1 98 ? 1.889 -4.942 -12.109 1.00 88.19 98 TRP A CA 1
ATOM 754 C C . TRP A 1 98 ? 1.397 -3.488 -12.109 1.00 88.19 98 TRP A C 1
ATOM 756 O O . TRP A 1 98 ? 0.447 -3.170 -12.828 1.00 88.19 98 TRP A O 1
ATOM 766 N N . ALA A 1 99 ? 2.067 -2.589 -11.385 1.00 86.19 99 ALA A N 1
ATOM 767 C CA . ALA A 1 99 ? 1.730 -1.168 -11.326 1.00 86.19 99 ALA A CA 1
ATOM 768 C C . ALA A 1 99 ? 1.846 -0.506 -12.711 1.00 86.19 99 ALA A C 1
ATOM 770 O O . ALA A 1 99 ? 0.913 0.172 -13.154 1.00 86.19 99 ALA A O 1
ATOM 771 N N . ARG A 1 100 ? 2.933 -0.777 -13.452 1.00 82.31 100 ARG A N 1
ATOM 772 C CA . ARG A 1 100 ? 3.099 -0.336 -14.850 1.00 82.31 100 ARG A CA 1
ATOM 773 C C . ARG A 1 100 ? 2.006 -0.888 -15.770 1.00 82.31 100 ARG A C 1
ATOM 775 O O . ARG A 1 100 ? 1.509 -0.156 -16.624 1.00 82.31 100 ARG A O 1
ATOM 782 N N . ALA A 1 101 ? 1.598 -2.148 -15.601 1.00 84.50 101 ALA A N 1
ATOM 783 C CA . ALA A 1 101 ? 0.520 -2.744 -16.394 1.00 84.50 101 ALA A CA 1
ATOM 784 C C . ALA A 1 101 ? -0.853 -2.089 -16.142 1.00 84.50 101 ALA A C 1
ATOM 786 O O . ALA A 1 101 ? -1.656 -2.005 -17.070 1.00 84.50 101 ALA A O 1
ATOM 787 N N . HIS A 1 102 ? -1.098 -1.584 -14.929 1.00 82.31 102 HIS A N 1
ATOM 788 C CA . HIS A 1 102 ? -2.365 -0.963 -14.519 1.00 82.31 102 HIS A CA 1
ATOM 789 C C . HIS A 1 102 ? -2.377 0.572 -14.646 1.00 82.31 102 HIS A C 1
ATOM 791 O O . HIS A 1 102 ? -3.306 1.224 -14.172 1.00 82.31 102 HIS A O 1
ATOM 797 N N . GLY A 1 103 ? -1.380 1.158 -15.319 1.00 76.38 103 GLY A N 1
ATOM 798 C CA . GLY A 1 103 ? -1.357 2.588 -15.637 1.00 76.38 103 GLY A CA 1
ATOM 799 C C . GLY A 1 103 ? -0.895 3.493 -14.495 1.00 76.38 103 GLY A C 1
ATOM 800 O O . GLY A 1 103 ? -1.313 4.647 -14.441 1.00 76.38 103 GLY A O 1
ATOM 801 N N . CYS A 1 104 ? -0.044 2.991 -13.594 1.00 73.56 104 CYS A N 1
ATOM 802 C CA . CYS A 1 104 ? 0.683 3.823 -12.633 1.00 73.56 104 CYS A CA 1
ATOM 803 C C . CYS A 1 104 ? 1.367 5.002 -13.364 1.00 73.56 104 CYS A C 1
ATOM 805 O O . CYS A 1 104 ? 2.081 4.766 -14.347 1.00 73.56 104 CYS A O 1
ATOM 807 N N . PRO A 1 105 ? 1.146 6.261 -12.939 1.00 67.12 105 PRO A N 1
ATOM 808 C CA . PRO A 1 105 ? 1.675 7.428 -13.636 1.00 67.12 105 PRO A CA 1
ATOM 809 C C . PRO A 1 105 ? 3.193 7.515 -13.440 1.00 67.12 105 PRO A C 1
ATOM 811 O O . PRO A 1 105 ? 3.681 7.909 -12.388 1.00 67.12 105 PRO A O 1
ATOM 814 N N . GLU A 1 106 ? 3.959 7.124 -14.455 1.00 65.06 106 GLU A N 1
ATOM 815 C CA . GLU A 1 106 ? 5.421 7.096 -14.387 1.00 65.06 106 GLU A CA 1
ATOM 816 C C . GLU A 1 106 ? 5.987 8.528 -14.306 1.00 65.06 106 GLU A C 1
ATOM 818 O O . GLU A 1 106 ? 5.711 9.371 -15.167 1.00 65.06 106 GLU A O 1
ATOM 823 N N . LYS A 1 107 ? 6.760 8.820 -13.250 1.00 61.84 107 LYS A N 1
ATOM 824 C CA . LYS A 1 107 ? 7.278 10.162 -12.938 1.00 61.84 107 LYS A CA 1
ATOM 825 C C . LYS A 1 107 ? 8.388 10.558 -13.925 1.00 61.84 107 LYS A C 1
ATOM 827 O O . LYS A 1 107 ? 9.562 10.446 -13.609 1.00 61.84 107 LYS A O 1
ATOM 832 N N . TYR A 1 108 ? 7.986 11.047 -15.100 1.00 48.44 108 TYR A N 1
ATOM 833 C CA . TYR A 1 108 ? 8.845 11.495 -16.206 1.00 48.44 108 TYR A CA 1
ATOM 834 C C . TYR A 1 108 ? 9.770 10.408 -16.795 1.00 48.44 108 TYR A C 1
ATOM 836 O O . TYR A 1 108 ? 10.850 10.170 -16.274 1.00 48.44 108 TYR A O 1
ATOM 844 N N . LEU A 1 109 ? 9.392 9.836 -17.953 1.00 45.91 109 LEU A N 1
ATOM 845 C CA . LEU A 1 109 ? 10.219 9.752 -19.186 1.00 45.91 109 LEU A CA 1
ATOM 846 C C . LEU A 1 109 ? 9.697 8.703 -20.194 1.00 45.91 109 LEU A C 1
ATOM 848 O O . LEU A 1 109 ? 10.049 7.530 -20.144 1.00 45.91 109 LEU A O 1
ATOM 852 N N . GLY A 1 110 ? 8.953 9.163 -21.205 1.00 49.53 110 GLY A N 1
ATOM 853 C CA . GLY A 1 110 ? 9.186 8.868 -22.634 1.00 49.53 110 GLY A CA 1
ATOM 854 C C . GLY A 1 110 ? 9.354 7.439 -23.203 1.00 49.53 110 GLY A C 1
ATOM 855 O O . GLY A 1 110 ? 9.536 7.345 -24.413 1.00 49.53 110 GLY A O 1
ATOM 856 N N . GLN A 1 111 ? 9.311 6.330 -22.450 1.00 50.34 111 GLN A N 1
ATOM 857 C CA . GLN A 1 111 ? 9.733 5.003 -22.958 1.00 50.34 111 GLN A CA 1
ATOM 858 C C . GLN A 1 111 ? 8.729 3.844 -22.795 1.00 50.34 111 GLN A C 1
ATOM 860 O O . GLN A 1 111 ? 9.104 2.668 -22.805 1.00 50.34 111 GLN A O 1
ATOM 865 N N . ARG A 1 112 ? 7.428 4.158 -22.870 1.00 49.19 112 ARG A N 1
ATOM 866 C CA . ARG A 1 112 ? 6.311 3.197 -23.048 1.00 49.19 112 ARG A CA 1
ATOM 867 C C . ARG A 1 112 ? 6.524 2.170 -24.182 1.00 49.19 112 ARG A C 1
ATOM 869 O O . ARG A 1 112 ? 5.946 1.083 -24.145 1.00 49.19 112 ARG A O 1
ATOM 876 N N . GLN A 1 113 ? 7.339 2.487 -25.196 1.00 46.06 113 GLN A N 1
ATOM 877 C CA . GLN A 1 113 ? 7.621 1.586 -26.324 1.00 46.06 113 GLN A CA 1
ATOM 878 C C . GLN A 1 113 ? 8.811 0.636 -26.096 1.00 46.06 113 GLN A C 1
ATOM 880 O O . GLN A 1 113 ? 8.708 -0.544 -26.444 1.00 46.06 113 GLN A O 1
ATOM 885 N N . ARG A 1 114 ? 9.913 1.095 -25.476 1.00 53.53 114 ARG A N 1
ATOM 886 C CA . ARG A 1 114 ? 11.145 0.292 -25.301 1.00 53.53 114 ARG A CA 1
ATOM 887 C C . ARG A 1 114 ? 10.866 -0.998 -24.526 1.00 53.53 114 ARG A C 1
ATOM 889 O O . ARG A 1 114 ? 11.336 -2.065 -24.915 1.00 53.53 114 ARG A O 1
ATOM 896 N N . TRP A 1 115 ? 10.059 -0.920 -23.470 1.00 48.16 115 TRP A N 1
ATOM 897 C CA . TRP A 1 115 ? 9.764 -2.075 -22.624 1.00 48.16 115 TRP A CA 1
ATOM 898 C C . TRP A 1 115 ? 8.836 -3.101 -23.301 1.00 48.16 115 TRP A C 1
ATOM 900 O O . TRP A 1 115 ? 9.120 -4.298 -23.270 1.00 48.16 115 TRP A O 1
ATOM 910 N N . ARG A 1 116 ? 7.801 -2.651 -24.036 1.00 51.06 116 ARG A N 1
ATOM 911 C CA . ARG A 1 116 ? 6.975 -3.539 -24.885 1.00 51.06 116 ARG A CA 1
ATOM 912 C C . ARG A 1 116 ? 7.807 -4.268 -25.949 1.00 51.06 116 ARG A C 1
ATOM 914 O O . ARG A 1 116 ? 7.530 -5.433 -26.234 1.00 51.06 116 ARG A O 1
ATOM 921 N N . MET A 1 117 ? 8.823 -3.615 -26.522 1.00 53.91 117 MET A N 1
ATOM 922 C CA . MET A 1 117 ? 9.755 -4.269 -27.450 1.00 53.91 117 MET A CA 1
ATOM 923 C C . MET A 1 117 ? 10.681 -5.266 -26.742 1.00 53.91 117 MET A C 1
ATOM 925 O O . MET A 1 117 ? 10.911 -6.349 -27.277 1.00 53.91 117 MET A O 1
ATOM 929 N N . ARG A 1 118 ? 11.179 -4.935 -25.543 1.00 55.69 118 ARG A N 1
ATOM 930 C CA . ARG A 1 118 ? 12.068 -5.803 -24.756 1.00 55.69 118 ARG A CA 1
ATOM 931 C C . ARG A 1 118 ? 11.376 -7.112 -24.343 1.00 55.69 118 ARG A C 1
ATOM 933 O O . ARG A 1 118 ? 11.861 -8.176 -24.722 1.00 55.69 118 ARG A O 1
ATOM 940 N N . ARG A 1 119 ? 10.176 -7.047 -23.746 1.00 56.50 119 ARG A N 1
ATOM 941 C CA . ARG A 1 119 ? 9.370 -8.241 -23.400 1.00 56.50 119 ARG A CA 1
ATOM 942 C C . ARG A 1 119 ? 9.070 -9.135 -24.616 1.00 56.50 119 ARG A C 1
ATOM 944 O O . ARG A 1 119 ? 9.106 -10.355 -24.501 1.00 56.50 119 ARG A O 1
ATOM 951 N N . ARG A 1 120 ? 8.819 -8.557 -25.805 1.00 56.47 120 ARG A N 1
ATOM 952 C CA . ARG A 1 120 ? 8.621 -9.321 -27.062 1.00 56.47 120 ARG A CA 1
ATOM 953 C C . ARG A 1 120 ? 9.887 -10.012 -27.589 1.00 56.47 120 ARG A C 1
ATOM 955 O O . ARG A 1 120 ? 9.755 -10.891 -28.443 1.00 56.47 120 ARG A O 1
ATOM 962 N N . ARG A 1 121 ? 11.083 -9.604 -27.148 1.00 54.25 121 ARG A N 1
ATOM 963 C CA . ARG A 1 121 ? 12.358 -10.272 -27.464 1.00 54.25 121 ARG A CA 1
ATOM 964 C C . ARG A 1 121 ? 12.658 -11.373 -26.449 1.00 54.25 121 ARG A C 1
ATOM 966 O O . ARG A 1 121 ? 12.944 -12.491 -26.858 1.00 54.25 121 ARG A O 1
ATOM 973 N N . GLU A 1 122 ? 12.503 -11.086 -25.159 1.00 53.12 122 GLU A N 1
ATOM 974 C CA . GLU A 1 122 ? 12.743 -12.048 -24.071 1.00 53.12 122 GLU A CA 1
ATOM 975 C C . GLU A 1 122 ? 11.751 -13.225 -24.122 1.00 53.12 122 GLU A C 1
ATOM 977 O O . GLU A 1 122 ? 12.169 -14.380 -24.102 1.00 53.12 122 GLU A O 1
ATOM 982 N N . GLY A 1 123 ? 10.460 -12.967 -24.367 1.00 51.62 123 GLY A N 1
ATOM 983 C CA . GLY A 1 123 ? 9.455 -14.023 -24.559 1.00 51.62 123 GLY A CA 1
ATOM 984 C C . GLY A 1 123 ? 9.638 -14.889 -25.816 1.00 51.62 123 GLY A C 1
ATOM 985 O O . GLY A 1 123 ? 8.968 -15.903 -25.942 1.00 51.62 123 GLY A O 1
ATOM 986 N N . ARG A 1 124 ? 10.539 -14.520 -26.743 1.00 52.34 124 ARG A N 1
ATOM 987 C CA . ARG A 1 124 ? 10.850 -15.296 -27.963 1.00 52.34 124 ARG A CA 1
ATOM 988 C C . ARG A 1 124 ? 12.227 -15.976 -27.919 1.00 52.34 124 ARG A C 1
ATOM 990 O O . ARG A 1 124 ? 12.668 -16.545 -28.918 1.00 52.34 124 ARG A O 1
ATOM 997 N N . ALA A 1 125 ? 12.915 -15.894 -26.779 1.00 47.97 125 ALA A N 1
ATOM 998 C CA . ALA A 1 125 ? 14.179 -16.583 -26.525 1.00 47.97 125 ALA A CA 1
ATOM 999 C C . ALA A 1 125 ? 13.976 -17.985 -25.913 1.00 47.97 125 ALA A C 1
ATOM 1001 O O . ALA A 1 125 ? 14.820 -18.854 -26.107 1.00 47.97 125 ALA A O 1
ATOM 1002 N N . GLY A 1 126 ? 12.846 -18.231 -25.235 1.00 43.94 126 GLY A N 1
ATOM 1003 C CA . GLY A 1 126 ? 12.572 -19.490 -24.523 1.00 43.94 126 GLY A CA 1
ATOM 1004 C C . GLY A 1 126 ? 12.252 -20.716 -25.393 1.00 43.94 126 GLY A C 1
ATOM 1005 O O . GLY A 1 126 ? 12.270 -21.830 -24.883 1.00 43.94 126 GLY A O 1
ATOM 1006 N N . GLU A 1 127 ? 11.983 -20.545 -26.692 1.00 46.78 127 GLU A N 1
ATOM 1007 C CA . GLU A 1 127 ? 11.594 -21.647 -27.597 1.00 46.78 127 GLU A CA 1
ATOM 1008 C C . GLU A 1 127 ? 12.759 -22.231 -28.420 1.00 46.78 127 GLU A C 1
ATOM 1010 O O . GLU A 1 127 ? 12.586 -23.225 -29.119 1.00 46.78 127 GLU A O 1
ATOM 1015 N N . ARG A 1 128 ? 13.970 -21.661 -28.336 1.00 48.81 128 ARG A N 1
ATOM 1016 C CA . ARG A 1 128 ? 15.161 -22.173 -29.043 1.00 48.81 128 ARG A CA 1
ATOM 1017 C C . ARG A 1 128 ? 16.142 -22.834 -28.080 1.00 48.81 128 ARG A C 1
ATOM 1019 O O . ARG A 1 128 ? 17.205 -22.289 -27.803 1.00 48.81 128 ARG A O 1
ATOM 1026 N N . GLY A 1 129 ? 15.778 -24.016 -27.573 1.00 49.16 129 GLY A N 1
ATOM 1027 C CA . GLY A 1 129 ? 16.632 -24.728 -26.617 1.00 49.16 129 GLY A CA 1
ATOM 1028 C C . GLY A 1 129 ? 16.157 -26.095 -26.115 1.00 49.16 129 GLY A C 1
ATOM 1029 O O . GLY A 1 129 ? 16.182 -26.306 -24.906 1.00 49.16 129 GLY A O 1
ATOM 1030 N N . ARG A 1 130 ? 15.765 -27.040 -26.989 1.00 42.47 130 ARG A N 1
ATOM 1031 C CA . ARG A 1 130 ? 15.675 -28.476 -26.625 1.00 42.47 130 ARG A CA 1
ATOM 1032 C C . ARG A 1 130 ? 16.106 -29.419 -27.762 1.00 42.47 130 ARG A C 1
ATOM 1034 O O . ARG A 1 130 ? 15.280 -29.787 -28.584 1.00 42.47 130 ARG A O 1
ATOM 1041 N N . GLY A 1 131 ? 17.370 -29.859 -27.702 1.00 34.03 131 GLY A N 1
ATOM 1042 C CA . GLY A 1 131 ? 17.909 -31.073 -28.350 1.00 34.03 131 GLY A CA 1
ATOM 1043 C C . GLY A 1 131 ? 18.090 -31.041 -29.880 1.00 34.03 131 GLY A C 1
ATOM 1044 O O . GLY A 1 131 ? 17.353 -30.362 -30.578 1.00 34.03 131 GLY A O 1
ATOM 1045 N N . ALA A 1 132 ? 19.041 -31.766 -30.476 1.00 38.75 132 ALA A N 1
ATOM 1046 C CA . ALA A 1 132 ? 20.200 -32.510 -29.950 1.00 38.75 132 ALA A CA 1
ATOM 1047 C C . ALA A 1 132 ? 21.222 -32.721 -31.116 1.00 38.75 132 ALA A C 1
ATOM 1049 O O . ALA A 1 132 ? 20.903 -32.338 -32.243 1.00 38.75 132 ALA A O 1
ATOM 1050 N N . PRO A 1 133 ? 22.455 -33.229 -30.889 1.00 41.44 133 PRO A N 1
ATOM 1051 C CA . PRO A 1 133 ? 23.569 -33.068 -31.836 1.00 41.44 133 PRO A CA 1
ATOM 1052 C C . PRO A 1 133 ? 23.679 -34.149 -32.933 1.00 41.44 133 PRO A C 1
ATOM 1054 O O . PRO A 1 133 ? 22.908 -35.101 -32.997 1.00 41.44 133 PRO A O 1
ATOM 1057 N N . ALA A 1 134 ? 24.668 -33.952 -33.810 1.00 44.66 134 ALA A N 1
ATOM 1058 C CA . ALA A 1 134 ? 24.888 -34.676 -35.060 1.00 44.66 134 ALA A CA 1
ATOM 1059 C C . ALA A 1 134 ? 25.285 -36.158 -34.926 1.00 44.66 134 ALA A C 1
ATOM 1061 O O . ALA A 1 134 ? 26.007 -36.550 -34.011 1.00 44.66 134 ALA A O 1
ATOM 1062 N N . VAL A 1 135 ? 24.949 -36.927 -35.967 1.00 40.09 135 VAL A N 1
ATOM 1063 C CA . VAL A 1 135 ? 25.689 -38.124 -36.390 1.00 40.09 135 VAL A CA 1
ATOM 1064 C C . VAL A 1 135 ? 26.117 -37.962 -37.849 1.00 40.09 135 VAL A C 1
ATOM 1066 O O . VAL A 1 135 ? 25.325 -37.583 -38.708 1.00 40.09 135 VAL A O 1
ATOM 1069 N N . VAL A 1 136 ? 27.395 -38.222 -38.116 1.00 44.56 136 VAL A N 1
ATOM 1070 C CA . VAL A 1 136 ? 27.993 -38.267 -39.459 1.00 44.56 136 VAL A CA 1
ATOM 1071 C C . VAL A 1 136 ? 27.946 -39.718 -39.938 1.00 44.56 136 VAL A C 1
ATOM 1073 O O . VAL A 1 136 ? 28.265 -40.575 -39.116 1.00 44.56 136 VAL A O 1
ATOM 1076 N N . THR A 1 137 ? 27.625 -40.009 -41.212 1.00 35.50 137 THR A N 1
ATOM 1077 C CA . THR A 1 137 ? 28.163 -41.162 -41.990 1.00 35.50 137 THR A CA 1
ATOM 1078 C C . THR A 1 137 ? 27.581 -41.264 -43.416 1.00 35.50 137 THR A C 1
ATOM 1080 O O . THR A 1 137 ? 26.398 -41.026 -43.625 1.00 35.50 137 THR A O 1
ATOM 1083 N N . ALA A 1 138 ? 28.441 -41.740 -44.331 1.00 32.16 138 ALA A N 1
ATOM 1084 C CA . ALA A 1 138 ? 28.193 -42.348 -45.652 1.00 32.16 138 ALA A CA 1
ATOM 1085 C C . ALA A 1 138 ? 27.994 -41.462 -46.905 1.00 32.16 138 ALA A C 1
ATOM 1087 O O . ALA A 1 138 ? 27.480 -40.349 -46.877 1.00 32.16 138 ALA A O 1
ATOM 1088 N N . MET A 1 139 ? 28.492 -42.024 -48.014 1.00 32.84 139 MET A N 1
ATOM 1089 C CA . MET A 1 139 ? 28.682 -41.469 -49.362 1.00 32.84 139 MET A CA 1
ATOM 1090 C C . MET A 1 139 ? 27.782 -42.191 -50.388 1.00 32.84 139 MET A C 1
ATOM 1092 O O . MET A 1 139 ? 27.289 -43.269 -50.069 1.00 32.84 139 MET A O 1
ATOM 1096 N N . ALA A 1 140 ? 27.760 -41.684 -51.639 1.00 36.91 140 ALA A N 1
ATOM 1097 C C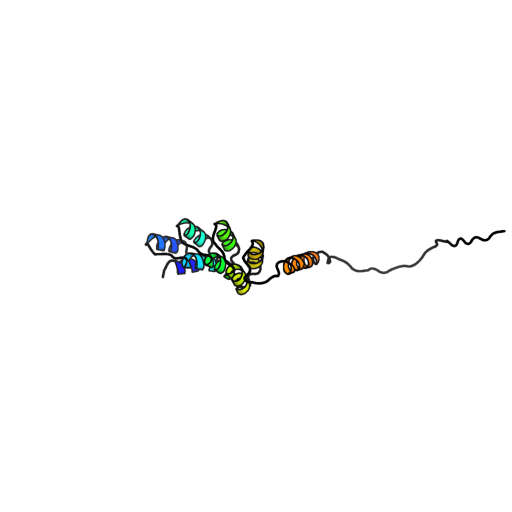A . ALA A 1 140 ? 27.355 -42.378 -52.886 1.00 36.91 140 ALA A CA 1
ATOM 1098 C C . ALA A 1 140 ? 25.854 -42.760 -53.009 1.00 36.91 140 ALA A C 1
ATOM 1100 O O . ALA A 1 140 ? 25.232 -43.105 -52.017 1.00 36.91 140 ALA A O 1
ATOM 1101 N N . VAL A 1 141 ? 25.154 -42.782 -54.156 1.00 38.31 141 VAL A N 1
ATOM 1102 C CA . VAL A 1 141 ? 25.239 -42.242 -55.549 1.00 38.31 141 VAL A CA 1
ATOM 1103 C C . VAL A 1 141 ? 23.759 -42.179 -56.065 1.00 38.31 141 VAL A C 1
ATOM 1105 O O . VAL A 1 141 ? 22.869 -42.586 -55.323 1.00 38.31 141 VAL A O 1
ATOM 1108 N N . SER A 1 142 ? 23.338 -41.690 -57.244 1.00 37.75 142 SER A N 1
ATOM 1109 C CA . SER A 1 142 ? 24.005 -41.320 -58.509 1.00 37.75 142 SER A CA 1
ATOM 1110 C C . SER A 1 142 ? 23.177 -40.291 -59.318 1.00 37.75 142 SER A C 1
ATOM 1112 O O . SER A 1 142 ? 22.133 -39.840 -58.858 1.00 37.75 142 SER A O 1
ATOM 1114 N N . ASP A 1 143 ? 23.656 -39.972 -60.526 1.00 40.84 143 ASP A N 1
ATOM 1115 C CA . ASP A 1 143 ? 22.931 -39.573 -61.752 1.00 40.84 143 ASP A CA 1
ATOM 1116 C C . ASP A 1 143 ? 21.636 -38.734 -61.681 1.00 40.84 143 ASP A C 1
ATOM 1118 O O . ASP A 1 143 ? 20.553 -39.224 -61.365 1.00 40.84 143 ASP A O 1
ATOM 1122 N N . PHE A 1 144 ? 21.708 -37.531 -62.265 1.00 37.72 144 PHE A N 1
ATOM 1123 C CA . PHE A 1 144 ? 20.666 -37.087 -63.197 1.00 37.72 144 PHE A CA 1
ATOM 1124 C C . PHE A 1 144 ? 21.302 -36.339 -64.377 1.00 37.72 144 PHE A C 1
ATOM 1126 O O . PHE A 1 144 ? 21.875 -35.261 -64.215 1.00 37.72 144 PHE A O 1
ATOM 1133 N N . GLY A 1 145 ? 21.244 -36.943 -65.566 1.00 43.62 145 GLY A N 1
ATOM 1134 C CA . GLY A 1 145 ? 21.774 -36.357 -66.798 1.00 43.62 145 GLY A CA 1
ATOM 1135 C C . GLY A 1 145 ? 20.897 -35.216 -67.320 1.00 43.62 145 GLY A C 1
ATOM 1136 O O . GLY A 1 145 ? 19.680 -35.225 -67.145 1.00 43.62 145 GLY A O 1
ATOM 1137 N N . GLY A 1 146 ? 21.514 -34.236 -67.985 1.00 39.28 146 GLY A N 1
ATOM 1138 C CA . GLY A 1 146 ? 20.793 -33.073 -68.502 1.00 39.28 146 GLY A CA 1
ATOM 1139 C C . GLY A 1 146 ? 21.684 -32.034 -69.176 1.00 39.28 146 GLY A C 1
ATOM 1140 O O . GLY A 1 146 ? 21.844 -30.934 -68.659 1.00 39.28 146 GLY A O 1
ATOM 1141 N N . GLN A 1 147 ? 22.236 -32.361 -70.347 1.00 43.28 147 GLN A N 1
ATOM 1142 C CA . GLN A 1 147 ? 22.689 -31.349 -71.306 1.00 43.28 147 GLN A CA 1
ATOM 1143 C C . GLN A 1 147 ? 22.019 -31.595 -72.655 1.00 43.28 147 GLN A C 1
ATOM 1145 O O . GLN A 1 147 ? 22.459 -32.422 -73.449 1.00 43.28 147 GLN A O 1
ATOM 1150 N N . SER A 1 148 ? 20.944 -30.848 -72.899 1.00 49.31 148 SER A N 1
ATOM 1151 C CA . SER A 1 148 ? 20.446 -30.615 -74.249 1.00 49.31 148 SER A CA 1
ATOM 1152 C C . SER A 1 148 ? 21.343 -29.576 -74.913 1.00 49.31 148 SER A C 1
ATOM 1154 O O . SER A 1 148 ? 21.434 -28.450 -74.428 1.00 49.31 148 SER A O 1
ATOM 1156 N N . VAL A 1 149 ? 21.958 -29.934 -76.036 1.00 54.94 149 VAL A N 1
ATOM 1157 C CA . VAL A 1 149 ? 22.462 -28.971 -77.017 1.00 54.94 149 VAL A CA 1
ATOM 1158 C C . VAL A 1 149 ? 21.905 -29.357 -78.380 1.00 54.94 149 VAL A C 1
ATOM 1160 O O . VAL A 1 149 ? 22.107 -30.470 -78.861 1.00 54.94 149 VAL A O 1
ATOM 1163 N N . GLU A 1 150 ? 21.135 -28.445 -78.965 1.00 46.06 150 GLU A N 1
ATOM 1164 C CA . GLU A 1 150 ? 20.718 -28.514 -80.363 1.00 46.06 150 GLU A CA 1
ATOM 1165 C C . GLU A 1 150 ? 21.941 -28.375 -81.278 1.00 46.06 150 GLU A C 1
ATOM 1167 O O . GLU A 1 150 ? 22.892 -27.691 -80.906 1.00 46.06 150 GLU A O 1
ATOM 1172 N N . LEU A 1 151 ? 21.873 -28.926 -82.495 1.00 44.88 151 LEU A N 1
ATOM 1173 C CA . LEU A 1 151 ? 22.434 -28.299 -83.701 1.00 44.88 151 LEU A CA 1
ATOM 1174 C C . LEU A 1 151 ? 21.882 -28.983 -84.969 1.00 44.88 151 LEU A C 1
ATOM 1176 O O . LEU A 1 151 ? 22.260 -30.097 -85.311 1.00 44.88 151 LEU A O 1
ATOM 1180 N N . GLN A 1 152 ? 20.934 -28.284 -85.598 1.00 45.22 152 GLN A N 1
ATOM 1181 C CA . GLN A 1 152 ? 20.706 -28.098 -87.044 1.00 45.22 152 GLN A CA 1
ATOM 1182 C C . GLN A 1 152 ? 21.424 -29.023 -88.054 1.00 45.22 152 GLN A C 1
ATOM 1184 O O . GLN A 1 152 ? 22.651 -29.107 -88.046 1.00 45.22 152 GLN A O 1
ATOM 1189 N N . GLY A 1 153 ? 20.680 -29.515 -89.058 1.00 48.44 153 GLY A N 1
ATOM 1190 C CA . GLY A 1 153 ? 21.240 -29.973 -90.342 1.00 48.44 153 GLY A CA 1
ATOM 1191 C C . GLY A 1 153 ? 20.487 -31.121 -90.989 1.00 48.44 153 GLY A C 1
ATOM 1192 O O . GLY A 1 153 ? 21.135 -32.170 -91.179 1.00 48.44 153 GLY A O 1
#

pLDDT: mean 71.75, std 18.37, range [32.16, 92.5]